Protein AF-A0A924RSU4-F1 (afdb_monomer_lite)

Radius of gyration: 14.89 Å; chains: 1; bounding box: 43×24×40 Å

Foldseek 3Di:
DVVPWDWDKDWPDDDPQFKTKMKIADTSPVVCNQFFRIKMWMWGWDDDVPGIDIDIDIDTHTPDPVSPVVCVVCCVPVVVVVVVVVVVVVVVVVVVD

Structure (mmCIF, N/CA/C/O backbone):
data_AF-A0A924RSU4-F1
#
_entry.id   AF-A0A924RSU4-F1
#
loop_
_atom_site.group_PDB
_atom_site.id
_atom_site.type_symbol
_atom_site.label_atom_id
_atom_site.label_alt_id
_atom_site.label_comp_id
_atom_site.label_asym_id
_atom_site.label_entity_id
_atom_site.label_seq_id
_atom_site.pdbx_PDB_ins_code
_atom_site.Cartn_x
_atom_site.Cartn_y
_atom_site.Cartn_z
_atom_site.occupancy
_atom_site.B_iso_or_equiv
_atom_site.auth_seq_id
_atom_site.auth_comp_id
_atom_site.auth_asym_id
_atom_site.auth_atom_id
_atom_site.pdbx_PDB_model_num
ATOM 1 N N . MET A 1 1 ? -7.385 1.323 -12.905 1.00 56.62 1 MET A N 1
ATOM 2 C CA . MET A 1 1 ? -6.925 2.549 -12.213 1.00 56.62 1 MET A CA 1
ATOM 3 C C . MET A 1 1 ? -7.676 3.721 -12.843 1.00 56.62 1 MET A C 1
ATOM 5 O O . MET A 1 1 ? -8.299 3.513 -13.878 1.00 56.62 1 MET A O 1
ATOM 9 N N . GLY A 1 2 ? -7.731 4.900 -12.214 1.00 58.91 2 GLY A N 1
ATOM 10 C CA . GLY A 1 2 ? -8.558 6.024 -12.704 1.00 58.91 2 GLY A CA 1
ATOM 11 C C . GLY A 1 2 ? -8.157 6.583 -14.081 1.00 58.91 2 GLY A C 1
ATOM 12 O O . GLY A 1 2 ? -8.890 7.378 -14.649 1.00 58.91 2 GLY A O 1
ATOM 13 N N . ASP A 1 3 ? -7.019 6.141 -14.620 1.00 67.88 3 ASP A N 1
ATOM 14 C CA . ASP A 1 3 ? -6.409 6.524 -15.899 1.00 67.88 3 ASP A CA 1
ATOM 15 C C . ASP A 1 3 ? -6.727 5.554 -17.059 1.00 67.88 3 ASP A C 1
ATOM 17 O O . ASP A 1 3 ? -6.103 5.620 -18.114 1.00 67.88 3 ASP A O 1
ATOM 21 N N . GLY A 1 4 ? -7.647 4.601 -16.863 1.00 71.56 4 GLY A N 1
ATOM 22 C CA . GLY A 1 4 ? -7.970 3.569 -17.857 1.00 71.56 4 GLY A CA 1
ATOM 23 C C . GLY A 1 4 ? -6.962 2.415 -17.925 1.00 71.56 4 GLY A C 1
ATOM 24 O O . GLY A 1 4 ? -7.197 1.441 -18.639 1.00 71.56 4 GLY A O 1
ATOM 25 N N . SER A 1 5 ? -5.873 2.455 -17.148 1.00 75.81 5 SER A N 1
ATOM 26 C CA . SER A 1 5 ? -4.942 1.331 -17.070 1.00 75.81 5 SER A CA 1
ATOM 27 C C . SER A 1 5 ? -5.525 0.177 -16.246 1.00 75.81 5 SER A C 1
ATOM 29 O O . SER A 1 5 ? -6.194 0.359 -15.217 1.00 75.81 5 SER A O 1
ATOM 31 N N . THR A 1 6 ? -5.268 -1.045 -16.704 1.00 83.25 6 THR A N 1
ATOM 32 C CA . THR A 1 6 ? -5.707 -2.278 -16.046 1.00 83.25 6 THR A CA 1
ATOM 33 C C . THR A 1 6 ? -4.605 -2.850 -15.164 1.00 83.25 6 THR A C 1
ATOM 35 O O . THR A 1 6 ? -3.422 -2.581 -15.355 1.00 83.25 6 THR A O 1
ATOM 38 N N . LYS A 1 7 ? -4.987 -3.662 -14.183 1.00 86.38 7 LYS A N 1
ATOM 39 C CA . LYS A 1 7 ? -4.073 -4.460 -13.361 1.00 86.38 7 LYS A CA 1
ATOM 40 C C . LYS A 1 7 ? -4.773 -5.766 -13.011 1.00 86.38 7 LYS A C 1
ATOM 42 O O . LYS A 1 7 ? -6.001 -5.773 -12.909 1.00 86.38 7 LYS A O 1
ATOM 47 N N . ARG A 1 8 ? -4.023 -6.849 -12.819 1.00 89.56 8 ARG A N 1
ATOM 48 C CA . ARG A 1 8 ? -4.580 -8.077 -12.243 1.00 89.56 8 ARG A CA 1
ATOM 49 C C . ARG A 1 8 ? -4.447 -8.040 -10.734 1.00 89.56 8 ARG A C 1
ATOM 51 O O . ARG A 1 8 ? -3.405 -7.659 -10.208 1.00 89.56 8 ARG A O 1
ATOM 58 N N . GLU A 1 9 ? -5.516 -8.433 -10.057 1.00 92.38 9 GLU A N 1
ATOM 59 C CA . GLU A 1 9 ? -5.599 -8.470 -8.605 1.00 92.38 9 GLU A CA 1
ATOM 60 C C . GLU A 1 9 ? -6.199 -9.802 -8.160 1.00 92.38 9 GLU A C 1
ATOM 62 O O . GLU A 1 9 ? -7.133 -10.313 -8.776 1.00 92.38 9 GLU A O 1
ATOM 67 N N . GLN A 1 10 ? -5.635 -10.383 -7.105 1.00 95.88 10 GLN A N 1
ATOM 68 C CA . GLN A 1 10 ? -6.130 -11.617 -6.506 1.00 95.88 10 GLN A CA 1
ATOM 69 C C . GLN A 1 10 ? -5.999 -11.527 -4.996 1.00 95.88 10 GLN A C 1
ATOM 71 O O . GLN A 1 10 ? -4.907 -11.277 -4.480 1.00 95.88 10 GLN A O 1
ATOM 76 N N . VAL A 1 11 ? -7.099 -11.794 -4.293 1.00 95.50 11 VAL A N 1
ATOM 77 C CA . VAL A 1 11 ? -7.085 -11.972 -2.841 1.00 95.50 11 VAL A CA 1
ATOM 78 C C . VAL A 1 11 ? -6.310 -13.248 -2.525 1.00 95.50 11 VAL A C 1
ATOM 80 O O . VAL A 1 11 ? -6.634 -14.332 -3.000 1.00 95.50 11 VAL A O 1
ATOM 83 N N . THR A 1 12 ? -5.243 -13.090 -1.752 1.00 95.38 12 THR A N 1
ATOM 84 C CA . THR A 1 12 ? -4.352 -14.176 -1.318 1.00 95.38 12 THR A CA 1
ATOM 85 C C . THR A 1 12 ? -4.651 -14.636 0.097 1.00 95.38 12 THR A C 1
ATOM 87 O O . THR A 1 12 ? -4.319 -15.759 0.452 1.00 95.38 12 THR A O 1
ATOM 90 N N . HIS A 1 13 ? -5.250 -13.764 0.907 1.00 93.56 13 HIS A N 1
ATOM 91 C CA . HIS A 1 13 ? -5.584 -14.053 2.290 1.00 93.56 13 HIS A CA 1
ATOM 92 C C . HIS A 1 13 ? -6.816 -13.263 2.703 1.00 93.56 13 HIS A C 1
ATOM 94 O O . HIS A 1 13 ? -6.924 -12.080 2.375 1.00 93.56 13 HIS A O 1
ATOM 100 N N . PHE A 1 14 ? -7.713 -13.895 3.449 1.00 95.06 14 PHE A N 1
ATOM 101 C CA . PHE A 1 14 ? -8.902 -13.249 3.984 1.00 95.06 14 PHE A CA 1
ATOM 102 C C . PHE A 1 14 ? -9.204 -13.799 5.376 1.00 95.06 14 PHE A C 1
ATOM 104 O O . PHE A 1 14 ? -9.452 -14.990 5.545 1.00 95.06 14 PHE A O 1
ATOM 111 N N . GLU A 1 15 ? -9.173 -12.917 6.367 1.00 94.12 15 GLU A N 1
ATOM 112 C CA . GLU A 1 15 ? -9.601 -13.180 7.735 1.00 94.12 15 GLU A CA 1
ATOM 113 C C . GLU A 1 15 ? -10.675 -12.156 8.110 1.00 94.12 15 GLU A C 1
ATOM 115 O O . GLU A 1 15 ? -10.362 -10.962 8.233 1.00 94.12 15 GLU A O 1
ATOM 120 N N . PRO A 1 16 ? -11.930 -12.600 8.310 1.00 91.69 16 PRO A N 1
ATOM 121 C CA . PRO A 1 16 ? -13.033 -11.715 8.655 1.00 91.69 16 PRO A CA 1
ATOM 122 C C . PRO A 1 16 ? -12.686 -10.792 9.825 1.00 91.69 16 PRO A C 1
ATOM 124 O O . PRO A 1 16 ? -12.142 -11.232 10.839 1.00 91.69 16 PRO A O 1
ATOM 127 N N . SER A 1 17 ? -12.990 -9.504 9.661 1.00 86.12 17 SER A N 1
ATOM 128 C CA . SER A 1 17 ? -12.804 -8.445 10.666 1.00 86.12 17 SER A CA 1
ATOM 129 C C . SER A 1 17 ? -11.367 -8.219 11.161 1.00 86.12 17 SER A C 1
ATOM 131 O O . SER A 1 17 ? -11.175 -7.434 12.085 1.00 86.12 17 SER A O 1
ATOM 133 N N . LYS A 1 18 ? -10.358 -8.879 10.575 1.00 91.81 18 LYS A N 1
ATOM 134 C CA . LYS A 1 18 ? -8.955 -8.773 11.009 1.00 91.81 18 LYS A CA 1
ATOM 135 C C . LYS A 1 18 ? -8.044 -8.279 9.909 1.00 91.81 18 LYS A C 1
ATOM 137 O O . LYS A 1 18 ? -7.321 -7.305 10.098 1.00 91.81 18 LYS A O 1
ATOM 142 N N . ARG A 1 19 ? -8.038 -8.964 8.766 1.00 94.56 19 ARG A N 1
ATOM 143 C CA . ARG A 1 19 ? -7.146 -8.612 7.664 1.00 94.56 19 ARG A CA 1
ATOM 144 C C . ARG A 1 19 ? -7.577 -9.211 6.344 1.00 94.56 19 ARG A C 1
ATOM 146 O O . ARG A 1 19 ? -8.133 -10.304 6.288 1.00 94.56 19 ARG A O 1
ATOM 153 N N . PHE A 1 20 ? -7.195 -8.551 5.267 1.00 96.25 20 PHE A N 1
ATOM 154 C CA . PHE A 1 20 ? -7.159 -9.183 3.959 1.00 96.25 20 PHE A CA 1
ATOM 155 C C . PHE A 1 20 ? -5.918 -8.741 3.206 1.00 96.25 20 PHE A C 1
ATOM 157 O O . PHE A 1 20 ? -5.460 -7.605 3.322 1.00 96.25 20 PHE A O 1
ATOM 164 N N . ALA A 1 21 ? -5.370 -9.661 2.425 1.00 96.25 21 ALA A N 1
ATOM 165 C CA . ALA A 1 21 ? -4.191 -9.405 1.630 1.00 96.25 21 ALA A CA 1
ATOM 166 C C . ALA A 1 21 ? -4.410 -9.864 0.204 1.00 96.25 21 ALA A C 1
ATOM 168 O O . ALA A 1 21 ? -4.966 -10.931 -0.057 1.00 96.25 21 ALA A O 1
ATOM 169 N N . TYR A 1 22 ? -3.901 -9.083 -0.725 1.00 95.62 22 TYR A N 1
ATOM 170 C CA . TYR A 1 22 ? -4.029 -9.321 -2.144 1.00 95.62 22 TYR A CA 1
ATOM 171 C C . TYR A 1 22 ? -2.695 -9.081 -2.825 1.00 95.62 22 TYR A C 1
ATOM 173 O O . TYR A 1 22 ? -1.829 -8.342 -2.354 1.00 95.62 22 TYR A O 1
ATOM 181 N N . ARG A 1 23 ? -2.526 -9.746 -3.957 1.00 95.06 23 ARG A N 1
ATOM 182 C CA . ARG A 1 23 ? -1.403 -9.518 -4.853 1.00 95.06 23 ARG A CA 1
ATOM 183 C C . ARG A 1 23 ? -1.909 -8.774 -6.079 1.00 95.06 23 ARG A C 1
ATOM 185 O O . ARG A 1 23 ? -2.992 -9.064 -6.584 1.00 95.06 23 ARG A O 1
ATOM 192 N N . VAL A 1 24 ? -1.101 -7.841 -6.553 1.00 92.62 24 VAL A N 1
ATOM 193 C CA . VAL A 1 24 ? -1.332 -7.047 -7.754 1.00 92.62 24 VAL A CA 1
ATOM 194 C C . VAL A 1 24 ? -0.163 -7.277 -8.695 1.00 92.62 24 VAL A C 1
ATOM 196 O O . VAL A 1 24 ? 0.992 -7.169 -8.288 1.00 92.62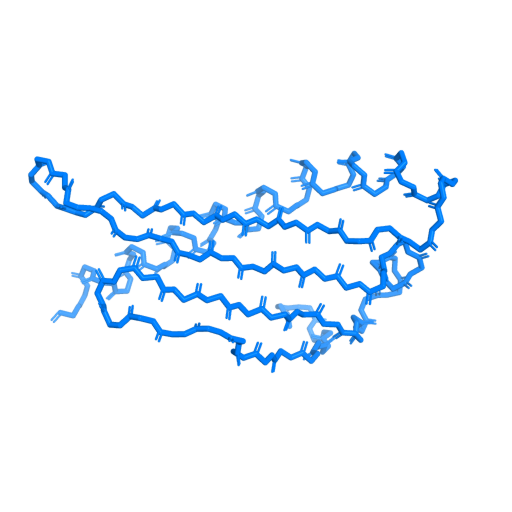 24 VAL A O 1
ATOM 199 N N . TRP A 1 25 ? -0.444 -7.607 -9.947 1.00 92.25 25 TRP A N 1
ATOM 200 C CA . TRP A 1 25 ? 0.579 -7.804 -10.968 1.00 92.25 25 TRP A CA 1
ATOM 201 C C . TRP A 1 25 ? 0.018 -7.450 -12.345 1.00 92.25 25 TRP A C 1
ATOM 203 O O . TRP A 1 25 ? -1.148 -7.071 -12.468 1.00 92.25 25 TRP A O 1
ATOM 213 N N . GLU A 1 26 ? 0.862 -7.532 -13.376 1.00 87.38 26 GLU A N 1
ATOM 214 C CA . GLU A 1 26 ? 0.493 -7.132 -14.742 1.00 87.38 26 GLU A CA 1
ATOM 215 C C . GLU A 1 26 ? -0.074 -5.710 -14.796 1.00 87.38 26 GLU A C 1
ATOM 217 O O . GLU A 1 26 ? -1.190 -5.458 -15.249 1.00 87.38 26 GLU A O 1
ATOM 222 N N . PHE A 1 27 ? 0.719 -4.762 -14.299 1.00 84.69 27 PHE A N 1
ATOM 223 C CA . PHE A 1 27 ? 0.391 -3.348 -14.387 1.00 84.69 27 PHE A CA 1
ATOM 224 C C . PHE A 1 27 ? 0.298 -2.917 -15.857 1.00 84.69 27 PHE A C 1
ATOM 226 O O . PHE A 1 27 ? 1.241 -3.102 -16.626 1.00 84.69 27 PHE A O 1
ATOM 233 N N . GLY A 1 28 ? -0.828 -2.320 -16.238 1.00 81.00 28 GLY A N 1
ATOM 234 C CA . GLY A 1 28 ? -1.026 -1.711 -17.551 1.00 81.00 28 GLY A CA 1
ATOM 235 C C . GLY A 1 28 ? -0.236 -0.414 -17.717 1.00 81.00 28 GLY A C 1
ATOM 236 O O . GLY A 1 28 ? 0.149 -0.074 -18.831 1.00 81.00 28 GLY A O 1
ATOM 237 N N . ASN A 1 29 ? 0.067 0.279 -16.613 1.00 82.31 29 ASN A N 1
ATOM 238 C CA . ASN A 1 29 ? 0.917 1.464 -16.623 1.00 82.31 29 ASN A CA 1
ATOM 239 C C . ASN A 1 29 ? 2.369 1.086 -17.008 1.00 82.31 29 ASN A C 1
ATOM 241 O O . ASN A 1 29 ? 3.009 0.336 -16.260 1.00 82.31 29 ASN A O 1
ATOM 245 N N . PRO A 1 30 ? 2.919 1.606 -18.125 1.00 82.31 30 PRO A N 1
ATOM 246 C CA . PRO A 1 30 ? 4.242 1.213 -18.612 1.00 82.31 30 PRO A CA 1
ATOM 247 C C . PRO A 1 30 ? 5.381 1.495 -17.627 1.00 82.31 30 PRO A C 1
ATOM 249 O O . PRO A 1 30 ? 6.288 0.675 -17.520 1.00 82.31 30 PRO A O 1
ATOM 252 N N . LEU A 1 31 ? 5.324 2.604 -16.881 1.00 82.50 31 LEU A N 1
ATOM 253 C CA . LEU A 1 31 ? 6.366 2.980 -15.917 1.00 82.50 31 LEU A CA 1
ATOM 254 C C . LEU A 1 31 ? 6.398 2.020 -14.728 1.00 82.50 31 LEU A C 1
ATOM 256 O O . LEU A 1 31 ? 7.453 1.530 -14.337 1.00 82.50 31 LEU A O 1
ATOM 260 N N . VAL A 1 32 ? 5.235 1.689 -14.167 1.00 81.56 32 VAL A N 1
ATOM 261 C CA . VAL A 1 32 ? 5.172 0.716 -13.066 1.00 81.56 32 VAL A CA 1
ATOM 262 C C . VAL A 1 32 ? 5.569 -0.671 -13.572 1.00 81.56 32 VAL A C 1
ATOM 264 O O . VAL A 1 32 ? 6.317 -1.388 -12.909 1.00 81.56 32 VAL A O 1
ATOM 267 N N . ARG A 1 33 ? 5.136 -1.029 -14.787 1.00 85.31 33 ARG A N 1
ATOM 268 C CA . ARG A 1 33 ? 5.461 -2.308 -15.421 1.00 85.31 33 ARG A CA 1
ATOM 269 C C . ARG A 1 33 ? 6.947 -2.472 -15.713 1.00 85.31 33 ARG A C 1
ATOM 271 O O . ARG A 1 33 ? 7.393 -3.614 -15.760 1.00 85.31 33 ARG A O 1
ATOM 278 N N . THR A 1 34 ? 7.726 -1.418 -15.956 1.00 86.94 34 THR A N 1
ATOM 279 C CA . THR A 1 34 ? 9.183 -1.541 -16.160 1.0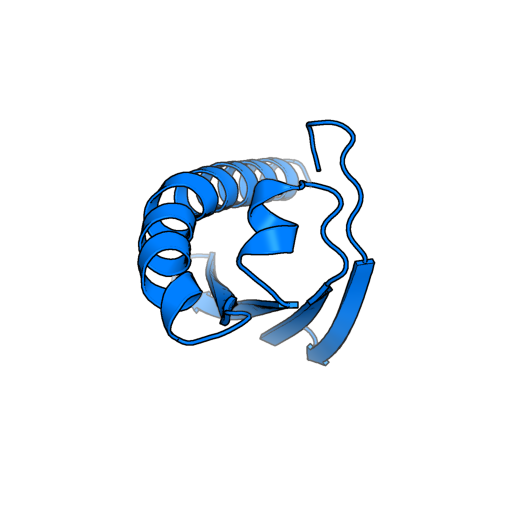0 86.94 34 THR A CA 1
ATOM 280 C C . THR A 1 34 ? 9.943 -1.685 -14.847 1.00 86.94 34 THR A C 1
ATOM 282 O O . THR A 1 34 ? 10.977 -2.348 -14.836 1.00 86.94 34 THR A O 1
ATOM 285 N N . LEU A 1 35 ? 9.413 -1.145 -13.750 1.00 88.25 35 LEU A N 1
ATOM 286 C CA . LEU A 1 35 ? 10.100 -1.086 -12.461 1.00 88.25 35 LEU A CA 1
ATOM 287 C C . LEU A 1 35 ? 9.742 -2.233 -11.509 1.00 88.25 35 LEU A C 1
ATOM 289 O O . LEU A 1 35 ? 10.615 -2.736 -10.803 1.00 88.25 35 LEU A O 1
ATOM 293 N N . ALA A 1 36 ? 8.483 -2.675 -11.500 1.00 89.75 36 ALA A N 1
ATOM 294 C CA . ALA A 1 36 ? 7.980 -3.693 -10.582 1.00 89.75 36 ALA A CA 1
ATOM 295 C C . ALA A 1 36 ? 7.477 -4.945 -11.317 1.00 89.75 36 ALA A C 1
ATOM 297 O O . ALA A 1 36 ? 6.912 -4.867 -12.410 1.00 89.75 36 ALA A O 1
ATOM 298 N N . THR A 1 37 ? 7.654 -6.117 -10.704 1.00 91.88 37 THR A N 1
ATOM 299 C CA . THR A 1 37 ? 7.003 -7.370 -11.135 1.00 91.88 37 THR A CA 1
ATOM 300 C C . THR A 1 37 ? 5.598 -7.503 -10.559 1.00 91.88 37 THR A C 1
ATOM 302 O O . THR A 1 37 ? 4.713 -8.077 -11.191 1.00 91.88 37 THR A O 1
ATOM 305 N N . GLY A 1 38 ? 5.385 -6.943 -9.372 1.00 91.94 38 GLY A N 1
ATOM 306 C CA . GLY A 1 38 ? 4.132 -7.009 -8.643 1.00 91.94 38 GLY A CA 1
ATOM 307 C C . GLY A 1 38 ? 4.191 -6.199 -7.355 1.00 91.94 38 GLY A C 1
ATOM 308 O O . GLY A 1 38 ? 5.219 -5.617 -7.001 1.00 91.94 38 GLY A O 1
ATOM 309 N N . ALA A 1 39 ? 3.068 -6.177 -6.654 1.00 92.94 39 ALA A N 1
ATOM 310 C CA . ALA A 1 39 ? 2.960 -5.643 -5.312 1.00 92.94 39 ALA A CA 1
ATOM 311 C C . ALA A 1 39 ? 2.021 -6.509 -4.471 1.00 92.94 39 ALA A C 1
ATOM 313 O O . ALA A 1 39 ? 1.062 -7.088 -4.983 1.00 92.94 39 ALA A O 1
ATOM 314 N N . ARG A 1 40 ? 2.272 -6.573 -3.169 1.00 94.69 40 ARG A N 1
ATOM 315 C CA . ARG A 1 40 ? 1.344 -7.115 -2.179 1.00 94.69 40 ARG A CA 1
ATOM 316 C C . ARG A 1 40 ? 0.698 -5.948 -1.448 1.00 94.69 40 ARG A C 1
ATOM 318 O O . ARG A 1 40 ? 1.413 -5.125 -0.885 1.00 94.69 40 ARG A O 1
ATOM 325 N N . GLY A 1 41 ? -0.627 -5.882 -1.474 1.00 94.94 41 GLY A N 1
ATOM 326 C CA . GLY A 1 41 ? -1.408 -4.982 -0.637 1.00 94.94 41 GLY A CA 1
ATOM 327 C C . GLY A 1 41 ? -1.982 -5.756 0.543 1.00 94.94 41 GLY A C 1
ATOM 328 O O . GLY A 1 41 ? -2.495 -6.860 0.368 1.00 94.94 41 GLY A O 1
ATOM 329 N N . GLU A 1 42 ? -1.898 -5.197 1.740 1.00 96.50 42 GLU A N 1
ATOM 330 C CA . GLU A 1 42 ? -2.460 -5.801 2.944 1.00 96.50 42 GLU A CA 1
ATOM 331 C C . GLU A 1 42 ? -3.182 -4.743 3.766 1.00 96.50 42 GLU A C 1
ATOM 333 O O . GLU A 1 42 ? -2.611 -3.703 4.085 1.00 96.50 42 GLU A O 1
ATOM 338 N N . TRP A 1 43 ? -4.441 -5.020 4.088 1.00 95.44 43 TRP A N 1
ATOM 339 C CA . TRP A 1 43 ? -5.226 -4.237 5.029 1.00 95.44 43 TRP A CA 1
ATOM 340 C C . TRP A 1 43 ? -5.333 -5.001 6.333 1.00 95.44 43 TRP A C 1
ATOM 342 O O . TRP A 1 43 ? -5.681 -6.186 6.328 1.00 95.44 43 TRP A O 1
ATOM 352 N N . THR A 1 44 ? -5.095 -4.313 7.439 1.00 96.19 44 THR A N 1
ATOM 353 C CA . THR A 1 44 ? -5.361 -4.816 8.781 1.00 96.19 44 THR A CA 1
ATOM 354 C C . THR A 1 44 ? -6.304 -3.878 9.518 1.00 96.19 44 THR A C 1
ATOM 356 O O . THR A 1 44 ? -6.283 -2.658 9.339 1.00 96.19 44 THR A O 1
ATOM 359 N N . PHE A 1 45 ? -7.158 -4.484 10.331 1.00 94.94 45 PHE A N 1
ATOM 360 C CA . PHE A 1 45 ? -8.192 -3.828 11.109 1.00 94.94 45 PHE A CA 1
ATOM 361 C C . PHE A 1 45 ? -7.970 -4.202 12.564 1.00 94.94 45 PHE A C 1
ATOM 363 O O . PHE A 1 45 ? -7.989 -5.383 12.920 1.00 94.94 45 PHE A O 1
ATOM 370 N N . SER A 1 46 ? -7.741 -3.202 13.405 1.00 94.50 46 SER A N 1
ATOM 371 C CA . SER A 1 46 ? -7.617 -3.394 14.845 1.00 94.50 46 SER A CA 1
ATOM 372 C C . SER A 1 46 ? -8.590 -2.489 15.599 1.00 94.50 46 SER A C 1
ATOM 374 O O . SER A 1 46 ? -8.877 -1.374 15.153 1.00 94.50 46 SER A O 1
ATOM 376 N N . PRO A 1 47 ? -9.130 -2.944 16.743 1.00 93.81 47 PRO A N 1
ATOM 377 C CA . PRO A 1 47 ? -9.946 -2.091 17.597 1.00 93.81 47 PRO A CA 1
ATOM 378 C C . PRO A 1 47 ? -9.161 -0.854 18.047 1.00 93.81 47 PRO A C 1
ATOM 380 O O . PRO A 1 47 ? -8.001 -0.963 18.445 1.00 93.81 47 PRO A O 1
ATOM 383 N N . ALA A 1 48 ? -9.806 0.310 18.017 1.00 93.56 48 ALA A N 1
ATOM 384 C CA . ALA A 1 48 ? -9.272 1.558 18.547 1.00 93.56 48 ALA A CA 1
ATOM 385 C C . ALA A 1 4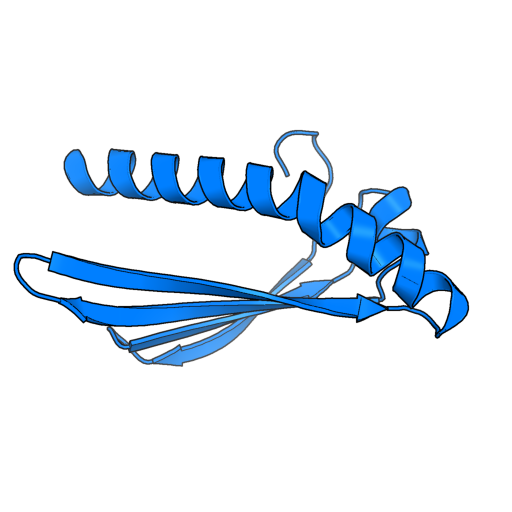8 ? -10.357 2.292 19.347 1.00 93.56 48 ALA A C 1
ATOM 387 O O . ALA A 1 48 ? -11.553 2.073 19.148 1.00 93.56 48 ALA A O 1
ATOM 388 N N . THR A 1 49 ? -9.963 3.172 20.267 1.00 92.56 49 THR A N 1
ATOM 389 C CA . THR A 1 49 ? -10.927 3.953 21.053 1.00 92.56 49 THR A CA 1
ATOM 390 C C . THR A 1 49 ? -11.806 4.788 20.121 1.00 92.56 49 THR A C 1
ATOM 392 O O . THR A 1 49 ? -11.306 5.657 19.413 1.00 92.56 49 THR A O 1
ATOM 395 N N . GLY A 1 50 ? -13.114 4.517 20.115 1.00 87.62 50 GLY A N 1
ATOM 396 C CA . GLY A 1 50 ? -14.078 5.226 19.267 1.00 87.62 50 GLY A CA 1
ATOM 397 C C . GLY A 1 50 ? -14.126 4.770 17.804 1.00 87.62 50 GLY A C 1
ATOM 398 O O . GLY A 1 50 ? -14.765 5.443 17.000 1.00 87.62 50 GLY A O 1
ATOM 399 N N . GLY A 1 51 ? -13.486 3.652 17.433 1.00 89.44 51 GLY A N 1
ATOM 400 C CA . GLY A 1 51 ? -13.555 3.152 16.059 1.00 89.44 51 GLY A CA 1
ATOM 401 C C . GLY A 1 51 ? -12.645 1.965 15.748 1.00 89.44 51 GLY A C 1
ATOM 402 O O . GLY A 1 51 ? -12.387 1.094 16.576 1.00 89.44 51 GLY A O 1
ATOM 403 N N . THR A 1 52 ? -12.175 1.912 14.505 1.00 92.31 52 THR A N 1
ATOM 404 C CA . THR A 1 52 ? -11.249 0.888 14.007 1.00 92.31 52 THR A CA 1
ATOM 405 C C . THR A 1 52 ? -10.010 1.581 13.464 1.00 92.31 52 THR A C 1
ATOM 407 O O . THR A 1 52 ? -10.122 2.474 12.625 1.00 92.31 52 THR A O 1
ATOM 410 N N . LEU A 1 53 ? -8.831 1.167 13.922 1.00 93.12 53 LEU A N 1
ATOM 411 C CA . LEU A 1 53 ? -7.580 1.540 13.282 1.00 93.12 53 LEU A CA 1
ATOM 412 C C . LEU A 1 53 ? -7.411 0.672 12.037 1.00 93.12 53 LEU A C 1
ATOM 414 O O . LEU A 1 53 ? -7.304 -0.553 12.115 1.00 93.12 53 LEU A O 1
ATOM 418 N N . VAL A 1 54 ? -7.392 1.332 10.886 1.00 92.81 54 VAL A N 1
ATOM 419 C CA . VAL A 1 54 ? -7.165 0.696 9.594 1.00 92.81 54 VAL A CA 1
ATOM 420 C C . VAL A 1 54 ? -5.731 0.973 9.172 1.00 92.81 54 VAL A C 1
ATOM 422 O O . VAL A 1 54 ? -5.351 2.127 8.991 1.00 92.81 54 VAL A O 1
ATOM 425 N N . THR A 1 55 ? -4.931 -0.079 9.012 1.00 93.75 55 THR A N 1
ATOM 426 C CA . THR A 1 55 ? -3.581 0.031 8.448 1.00 93.75 55 THR A CA 1
ATOM 427 C C . THR A 1 55 ? -3.570 -0.604 7.073 1.00 93.75 55 THR A C 1
ATOM 429 O O . THR A 1 55 ? -3.963 -1.756 6.909 1.00 93.75 55 THR A O 1
ATOM 432 N N . TRP A 1 56 ? -3.103 0.146 6.081 1.00 94.62 56 TRP A N 1
ATOM 433 C CA . TRP A 1 56 ? -2.946 -0.348 4.724 1.00 94.62 56 TRP A CA 1
ATOM 434 C C . TRP A 1 56 ? -1.483 -0.274 4.321 1.00 94.62 56 TRP A C 1
ATOM 436 O O . TRP A 1 56 ? -0.886 0.800 4.305 1.00 94.62 56 TRP A O 1
ATOM 446 N N . THR A 1 57 ? -0.915 -1.425 3.984 1.00 93.44 57 THR A N 1
ATOM 447 C CA . THR A 1 57 ? 0.494 -1.567 3.630 1.00 93.44 57 THR A CA 1
ATOM 448 C C . THR A 1 57 ? 0.618 -2.062 2.200 1.00 93.44 57 THR A C 1
ATOM 450 O O . THR A 1 57 ? -0.072 -2.998 1.792 1.00 93.44 57 THR A O 1
ATOM 453 N N . TYR A 1 58 ? 1.541 -1.464 1.449 1.00 92.00 58 TYR A N 1
ATOM 454 C CA . TYR A 1 58 ? 1.963 -1.962 0.147 1.00 92.00 58 TYR A CA 1
ATOM 455 C C . TYR A 1 58 ? 3.435 -2.342 0.154 1.00 92.00 58 TYR A C 1
ATOM 457 O O . TYR A 1 58 ? 4.296 -1.549 0.527 1.00 92.00 58 TYR A O 1
ATOM 465 N N . THR A 1 59 ? 3.725 -3.540 -0.338 1.00 92.62 59 THR A N 1
ATOM 466 C CA . THR A 1 59 ? 5.086 -4.020 -0.564 1.00 92.62 59 THR A CA 1
ATOM 467 C C . THR A 1 59 ? 5.281 -4.268 -2.048 1.00 92.62 59 THR A C 1
ATOM 469 O O . THR A 1 59 ? 4.625 -5.132 -2.626 1.00 92.62 59 THR A O 1
ATOM 472 N N . PHE A 1 60 ? 6.180 -3.513 -2.670 1.00 91.75 60 PHE A N 1
ATOM 473 C CA . PHE A 1 60 ? 6.503 -3.659 -4.084 1.00 91.75 60 PHE A CA 1
ATOM 474 C C . PHE A 1 60 ? 7.685 -4.596 -4.291 1.00 91.75 60 PHE A C 1
ATOM 476 O O . PHE A 1 60 ? 8.679 -4.531 -3.571 1.00 91.75 60 PHE A O 1
ATOM 483 N N . THR A 1 61 ? 7.603 -5.429 -5.323 1.00 92.25 61 THR A N 1
ATOM 484 C CA . THR A 1 61 ? 8.717 -6.266 -5.766 1.00 92.25 61 THR A CA 1
ATOM 485 C C . THR A 1 61 ? 9.346 -5.628 -6.997 1.00 92.25 61 THR A C 1
ATOM 487 O O . THR A 1 61 ? 8.736 -5.594 -8.069 1.00 92.25 61 THR A O 1
ATOM 490 N N . ALA A 1 62 ? 10.562 -5.102 -6.840 1.00 92.06 62 ALA A N 1
ATOM 491 C CA . ALA A 1 62 ? 11.348 -4.577 -7.954 1.00 92.06 62 ALA A CA 1
ATOM 492 C C . ALA A 1 62 ? 11.709 -5.693 -8.943 1.00 92.06 62 ALA A C 1
ATOM 494 O O . ALA A 1 62 ? 11.871 -6.850 -8.553 1.00 92.06 62 ALA A O 1
ATOM 495 N N . LYS A 1 63 ? 11.876 -5.354 -10.225 1.00 89.94 63 LYS A N 1
ATOM 496 C CA . LYS A 1 63 ? 12.329 -6.331 -11.229 1.00 89.94 63 LYS A CA 1
ATOM 497 C C . LYS A 1 63 ? 13.760 -6.797 -11.016 1.00 89.94 63 LYS A C 1
ATOM 499 O O . LYS A 1 63 ? 14.079 -7.947 -11.294 1.00 89.94 63 LYS A O 1
ATOM 504 N N . ASN A 1 64 ? 14.621 -5.883 -10.594 1.00 90.12 64 ASN A N 1
ATOM 505 C CA . ASN A 1 64 ? 16.034 -6.114 -10.320 1.00 90.12 64 ASN A CA 1
ATOM 506 C C . ASN A 1 64 ? 16.580 -5.008 -9.398 1.00 90.12 64 ASN A C 1
ATOM 508 O O . ASN A 1 64 ? 15.910 -3.998 -9.158 1.00 90.12 64 ASN A O 1
ATOM 512 N N . SER A 1 65 ? 17.814 -5.174 -8.914 1.00 87.81 65 SER A N 1
ATOM 513 C CA . SER A 1 65 ? 18.456 -4.232 -7.985 1.00 87.81 65 SER A CA 1
ATOM 514 C C . SER A 1 65 ? 18.595 -2.814 -8.550 1.00 87.81 65 SER A C 1
ATOM 516 O O . SER A 1 65 ? 18.497 -1.850 -7.798 1.00 87.81 65 SER A O 1
ATOM 518 N N . VAL A 1 66 ? 18.753 -2.667 -9.872 1.00 88.50 66 VAL A N 1
ATOM 519 C CA . VAL A 1 66 ? 18.857 -1.355 -10.540 1.00 88.50 66 VAL A CA 1
ATOM 520 C C . VAL A 1 66 ? 17.521 -0.610 -10.491 1.00 88.50 66 VAL A C 1
ATOM 522 O O . VAL A 1 66 ? 17.482 0.591 -10.244 1.00 88.50 66 VAL A O 1
ATOM 525 N N . THR A 1 67 ? 16.407 -1.324 -10.667 1.00 88.19 67 THR A N 1
ATOM 526 C CA . THR A 1 67 ? 15.054 -0.749 -10.587 1.00 88.19 67 THR A CA 1
ATOM 527 C C . THR A 1 67 ? 14.571 -0.485 -9.158 1.00 88.19 67 THR A C 1
ATOM 529 O O . THR A 1 67 ? 13.584 0.226 -8.985 1.00 88.19 67 THR A O 1
ATOM 532 N N . ALA A 1 68 ? 15.246 -1.011 -8.130 1.00 87.62 68 ALA A N 1
ATOM 533 C CA . ALA A 1 68 ? 14.803 -0.891 -6.739 1.00 87.62 68 ALA A CA 1
ATOM 534 C C . ALA A 1 68 ? 14.841 0.557 -6.220 1.00 87.62 68 ALA A C 1
ATOM 536 O O . ALA A 1 68 ? 13.877 1.014 -5.608 1.00 87.62 68 ALA A O 1
ATOM 537 N N . LEU A 1 69 ? 15.916 1.296 -6.513 1.00 88.00 69 LEU A N 1
ATOM 538 C CA . LEU A 1 69 ? 16.062 2.706 -6.130 1.00 88.00 69 LEU A CA 1
ATOM 539 C C . LEU A 1 69 ? 14.975 3.613 -6.738 1.00 88.00 69 LEU A C 1
ATOM 541 O O . LEU A 1 69 ? 14.260 4.264 -5.970 1.00 88.00 69 LEU A O 1
ATOM 545 N N . PRO A 1 70 ? 14.777 3.652 -8.074 1.00 86.12 70 PRO A N 1
ATOM 546 C CA . PRO A 1 70 ? 13.727 4.483 -8.660 1.00 86.12 70 PRO A CA 1
ATOM 547 C C . PRO A 1 70 ? 12.324 4.033 -8.233 1.00 86.12 70 PRO A C 1
ATOM 549 O O . PRO A 1 70 ? 11.461 4.878 -7.999 1.00 86.12 70 PRO A O 1
ATOM 552 N N . LEU A 1 71 ? 12.093 2.725 -8.057 1.00 86.50 71 LEU A N 1
ATOM 553 C CA . LEU A 1 71 ? 10.819 2.214 -7.552 1.00 86.50 71 LEU A CA 1
ATOM 554 C C . LEU A 1 71 ? 10.536 2.699 -6.125 1.00 86.50 71 LEU A C 1
ATOM 556 O O . LEU A 1 71 ? 9.412 3.103 -5.841 1.00 86.50 71 LEU A O 1
ATOM 560 N N . SER A 1 72 ? 11.536 2.716 -5.241 1.00 85.31 72 SER A N 1
ATOM 561 C CA . SER A 1 72 ? 11.377 3.228 -3.874 1.00 85.31 72 SER A CA 1
ATOM 562 C C . SER A 1 72 ? 10.952 4.698 -3.866 1.00 85.31 72 SER A C 1
ATOM 564 O O . SER A 1 72 ? 10.002 5.054 -3.175 1.00 85.31 72 SER A O 1
ATOM 566 N N . GLY A 1 73 ? 11.603 5.553 -4.661 1.00 84.75 73 GLY A N 1
ATOM 567 C CA . GLY A 1 73 ? 11.242 6.974 -4.729 1.00 84.75 73 GLY A CA 1
ATOM 568 C C . GLY A 1 73 ? 9.829 7.197 -5.279 1.00 84.75 73 GLY A C 1
ATOM 569 O O . GLY A 1 73 ? 9.026 7.918 -4.688 1.00 84.75 73 GLY A O 1
ATOM 570 N N . ILE A 1 74 ? 9.492 6.517 -6.380 1.00 82.62 74 ILE A N 1
ATOM 571 C CA . ILE A 1 74 ? 8.171 6.622 -7.014 1.00 82.62 74 ILE A CA 1
ATOM 572 C C . ILE A 1 74 ? 7.064 6.128 -6.080 1.00 82.62 74 ILE A C 1
ATOM 574 O O . ILE A 1 74 ? 6.024 6.775 -5.959 1.00 82.62 74 ILE A O 1
ATOM 578 N N . THR A 1 75 ? 7.278 4.996 -5.407 1.00 81.94 75 THR A N 1
ATOM 579 C CA . THR A 1 75 ? 6.277 4.421 -4.499 1.00 81.94 75 THR A CA 1
ATOM 580 C C . THR A 1 75 ? 6.059 5.299 -3.269 1.00 81.94 75 THR A C 1
ATOM 582 O O . THR A 1 75 ? 4.917 5.504 -2.875 1.00 81.94 75 THR A O 1
ATOM 585 N N . GLN A 1 76 ? 7.103 5.912 -2.711 1.00 81.00 76 GLN A N 1
ATOM 586 C CA . GLN A 1 76 ? 6.949 6.820 -1.569 1.00 81.00 76 GLN A CA 1
ATOM 587 C C . GLN A 1 76 ? 6.129 8.077 -1.888 1.00 81.00 76 GLN A C 1
ATOM 589 O O . GLN A 1 76 ? 5.407 8.560 -1.019 1.00 81.00 76 GLN A O 1
ATOM 594 N N . ILE A 1 77 ? 6.223 8.603 -3.113 1.00 78.81 77 ILE A N 1
ATOM 595 C CA . ILE A 1 77 ? 5.549 9.851 -3.498 1.00 78.81 77 ILE A CA 1
ATOM 596 C C . ILE A 1 77 ? 4.181 9.564 -4.123 1.00 78.81 77 ILE A C 1
ATOM 598 O O . ILE A 1 77 ? 3.149 9.948 -3.574 1.00 78.81 77 ILE A O 1
ATOM 602 N N . LEU A 1 78 ? 4.154 8.868 -5.264 1.00 78.94 78 LEU A N 1
ATOM 603 C CA . LEU A 1 78 ? 2.920 8.669 -6.029 1.00 78.94 78 LEU A CA 1
ATOM 604 C C . LEU A 1 78 ? 1.962 7.715 -5.320 1.00 78.94 78 LEU A C 1
ATOM 606 O O . LEU A 1 78 ? 0.751 7.936 -5.319 1.00 78.94 78 LEU A O 1
ATOM 610 N N . TRP A 1 79 ? 2.494 6.651 -4.713 1.00 84.62 79 TRP A N 1
ATOM 611 C CA . TRP A 1 79 ? 1.644 5.645 -4.084 1.00 84.62 79 TRP A CA 1
ATOM 612 C C . TRP A 1 79 ? 1.028 6.152 -2.790 1.00 84.62 79 TRP A C 1
ATOM 614 O O . TRP A 1 79 ? -0.134 5.862 -2.529 1.00 84.62 79 TRP A O 1
ATOM 624 N N . ARG A 1 80 ? 1.765 6.958 -2.021 1.00 84.62 80 ARG A N 1
ATOM 625 C CA . ARG A 1 80 ? 1.243 7.565 -0.796 1.00 84.62 80 ARG A CA 1
ATOM 626 C C . ARG A 1 80 ? 0.050 8.476 -1.084 1.00 84.62 80 ARG A C 1
ATOM 628 O O . ARG A 1 80 ? -1.006 8.254 -0.510 1.00 84.62 80 ARG A O 1
ATOM 635 N N . GLY A 1 81 ? 0.164 9.388 -2.054 1.00 86.50 81 GLY A N 1
ATOM 636 C CA . GLY A 1 81 ? -0.965 10.243 -2.446 1.00 86.50 81 GLY A CA 1
ATOM 637 C C . GLY A 1 81 ? -2.169 9.448 -2.968 1.00 86.50 81 GLY A C 1
ATOM 638 O O . GLY A 1 81 ? -3.312 9.740 -2.625 1.00 86.50 81 GLY A O 1
ATOM 639 N N . TYR A 1 82 ? -1.927 8.387 -3.744 1.00 85.06 82 TYR A N 1
ATOM 640 C CA . TYR A 1 82 ? -2.990 7.466 -4.156 1.00 85.06 82 TYR A CA 1
ATOM 641 C C . TYR A 1 82 ? -3.664 6.776 -2.958 1.00 85.06 82 TYR A C 1
ATOM 643 O O . TYR A 1 82 ? -4.893 6.656 -2.926 1.00 85.06 82 TYR A O 1
ATOM 651 N N . MET A 1 83 ? -2.876 6.320 -1.980 1.00 89.81 83 MET A N 1
ATOM 652 C CA . MET A 1 83 ? -3.385 5.665 -0.777 1.00 89.81 83 MET A CA 1
ATOM 653 C C . MET A 1 83 ? -4.224 6.619 0.071 1.00 89.81 83 MET A C 1
ATOM 655 O O . MET A 1 83 ? -5.304 6.223 0.505 1.00 89.81 83 MET A O 1
ATOM 659 N N . ASP A 1 84 ? -3.784 7.867 0.227 1.00 89.44 84 ASP A N 1
ATOM 660 C CA . ASP A 1 84 ? -4.504 8.899 0.976 1.00 89.44 84 ASP A CA 1
ATOM 661 C C . ASP A 1 84 ? -5.894 9.150 0.365 1.00 89.44 84 ASP A C 1
ATOM 663 O O . ASP A 1 84 ? -6.907 9.045 1.056 1.00 89.44 84 ASP A O 1
ATOM 667 N N . VAL A 1 85 ? -5.969 9.343 -0.958 1.00 90.25 85 VAL A N 1
ATOM 668 C CA . VAL A 1 85 ? -7.245 9.524 -1.679 1.00 90.25 85 VAL A CA 1
ATOM 669 C C . VAL A 1 85 ? -8.157 8.303 -1.531 1.00 90.25 85 VAL A C 1
ATOM 671 O O . VAL A 1 85 ? -9.374 8.429 -1.384 1.00 90.25 85 VAL A O 1
ATOM 674 N N . CYS A 1 86 ? -7.605 7.092 -1.579 1.00 89.88 86 CYS A N 1
ATOM 675 C CA . CYS A 1 86 ? -8.394 5.872 -1.415 1.00 89.88 86 CYS A CA 1
ATOM 676 C C . CYS A 1 86 ? -8.927 5.713 0.018 1.00 89.88 86 CYS A C 1
ATOM 678 O O . CYS A 1 86 ? -10.078 5.303 0.189 1.00 89.88 86 CYS A O 1
ATOM 680 N N . LEU A 1 87 ? -8.127 6.049 1.034 1.00 90.56 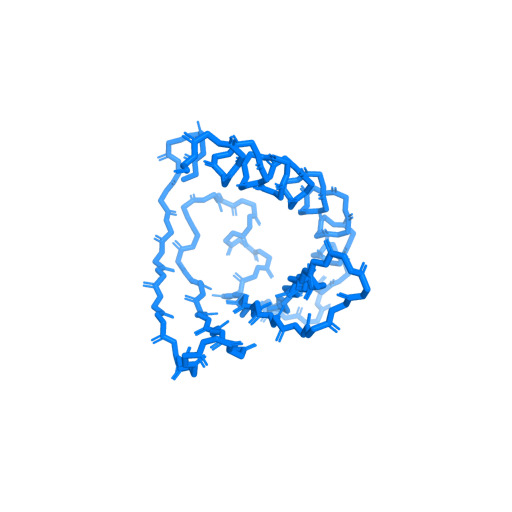87 LEU A N 1
ATOM 681 C CA . LEU A 1 87 ? -8.529 5.998 2.442 1.00 90.56 87 LEU A CA 1
ATOM 682 C C . LEU A 1 87 ? -9.600 7.046 2.756 1.00 90.56 87 LEU A C 1
ATOM 684 O O . LEU A 1 87 ? -10.603 6.727 3.397 1.00 90.56 87 LEU A O 1
ATOM 688 N N . GLU A 1 88 ? -9.445 8.264 2.240 1.00 90.94 88 GLU A N 1
ATOM 689 C CA . GLU A 1 88 ? -10.445 9.325 2.364 1.00 90.94 88 GLU A CA 1
ATOM 690 C C . GLU A 1 88 ? -11.775 8.914 1.716 1.00 90.94 88 GLU A C 1
ATOM 692 O O . GLU A 1 88 ? -12.838 8.995 2.335 1.00 90.94 88 GLU A O 1
ATOM 697 N N . ASN A 1 89 ? -11.727 8.385 0.489 1.00 89.81 89 ASN A N 1
ATOM 698 C CA . ASN A 1 89 ? -12.918 7.880 -0.191 1.00 89.81 89 ASN A CA 1
ATOM 699 C C . ASN A 1 89 ? -13.578 6.718 0.567 1.00 89.81 89 ASN A C 1
ATOM 701 O O . ASN A 1 89 ? -14.803 6.690 0.674 1.00 89.81 89 ASN A O 1
ATOM 705 N N . SER A 1 90 ? -12.789 5.786 1.110 1.00 88.12 90 SER A N 1
ATO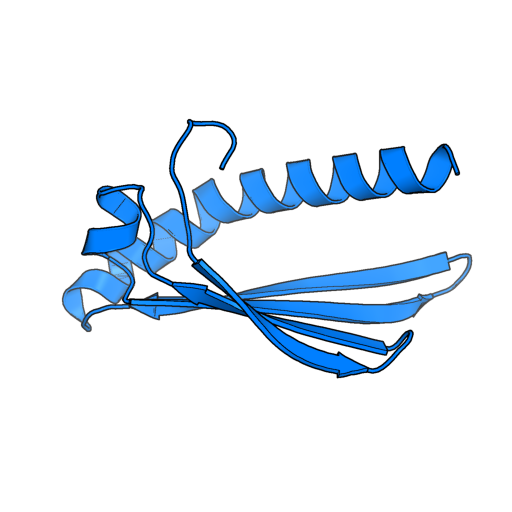M 706 C CA . SER A 1 90 ? -13.300 4.665 1.913 1.00 88.12 90 SER A CA 1
ATOM 707 C C . SER A 1 90 ? -14.022 5.174 3.158 1.00 88.12 90 SER A C 1
ATOM 709 O O . SER A 1 90 ? -15.151 4.770 3.425 1.00 88.12 90 SER A O 1
ATOM 711 N N . THR A 1 91 ? -13.426 6.145 3.851 1.00 87.81 91 THR A N 1
ATOM 712 C CA . THR A 1 91 ? -14.016 6.788 5.032 1.00 87.81 91 THR A CA 1
ATOM 713 C C . THR A 1 91 ? -15.332 7.484 4.683 1.00 87.81 91 THR A C 1
ATOM 715 O O . THR A 1 91 ? -16.332 7.311 5.377 1.00 87.81 91 THR A O 1
ATOM 718 N N . ARG A 1 92 ? -15.372 8.216 3.561 1.00 89.44 92 ARG A N 1
ATOM 719 C CA . ARG A 1 92 ? -16.583 8.898 3.076 1.00 89.44 92 ARG A CA 1
ATOM 720 C C . ARG A 1 92 ? -17.707 7.933 2.696 1.00 89.44 92 ARG A C 1
ATOM 722 O O . ARG A 1 92 ? -18.875 8.288 2.813 1.00 89.44 92 ARG A O 1
ATOM 729 N N . LEU A 1 93 ? -17.381 6.758 2.164 1.00 89.88 93 LEU A N 1
ATOM 730 C CA . LEU A 1 93 ? -18.383 5.747 1.817 1.00 89.88 93 LEU A CA 1
ATOM 731 C C . LEU A 1 93 ? -18.921 5.050 3.067 1.00 89.88 93 LEU A C 1
ATOM 733 O O . LEU A 1 93 ? -20.120 4.814 3.150 1.00 89.88 93 LEU A O 1
ATOM 737 N N . MET A 1 94 ? -18.058 4.788 4.050 1.00 85.25 94 MET A N 1
ATOM 738 C CA . MET A 1 94 ? -18.456 4.198 5.329 1.00 85.25 94 MET A CA 1
ATOM 739 C C . MET A 1 94 ? -19.334 5.132 6.165 1.00 85.25 94 MET A C 1
ATOM 741 O O . MET A 1 94 ? -20.213 4.650 6.860 1.00 85.25 94 MET A O 1
ATOM 745 N N . SER A 1 95 ? -19.138 6.453 6.091 1.00 81.00 95 SER A N 1
ATOM 746 C CA . SER A 1 95 ? -19.978 7.414 6.822 1.00 81.00 95 SER A CA 1
ATOM 747 C C . SER A 1 95 ? -21.362 7.643 6.205 1.0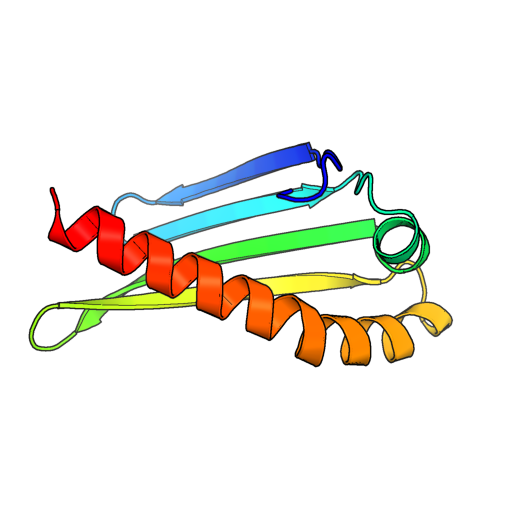0 81.00 95 SER A C 1
ATOM 749 O O . SER A 1 95 ? -22.199 8.303 6.816 1.00 81.00 95 SER A O 1
ATOM 751 N N . LYS A 1 96 ? -21.598 7.140 4.988 1.00 67.75 96 LYS A N 1
ATOM 752 C CA . LYS A 1 96 ? -22.885 7.228 4.282 1.00 67.75 96 LYS A CA 1
ATOM 753 C C . LYS A 1 96 ? -23.718 5.944 4.361 1.00 67.75 96 LYS A C 1
ATOM 755 O O . LYS A 1 96 ? -24.845 5.960 3.870 1.00 67.75 96 LYS A O 1
ATOM 760 N N . ALA A 1 97 ? -23.152 4.862 4.893 1.00 54.59 97 ALA A N 1
ATOM 761 C CA . ALA A 1 97 ? -23.800 3.564 5.069 1.00 54.59 97 ALA A CA 1
ATOM 762 C C . ALA A 1 97 ? -24.351 3.434 6.493 1.00 54.59 97 ALA A C 1
ATOM 764 O O . ALA A 1 97 ? -25.423 2.809 6.633 1.00 54.59 97 ALA A O 1
#

Secondary structure (DSSP, 8-state):
-TTS---EEEEEEEETTTEEEEEEE--SSHHHHHHEEEEEEEEEEEEETTEEEEEEEEEEEESSHHHHHHHHHHIIIIIHHHHHHHHHHHHHHHTT-

Sequence (97 aa):
MGDGSTKREQVTHFEPSKRFAYRVWEFGNPLVRTLATGARGEWTFSPATGGTLVTWTYTFTAKNSVTALPLSGITQILWRGYMDVCLENSTRLMSKA

pLDDT: mean 87.83, std 8.06, range [54.59, 96.5]